Protein AF-A0A511W6G6-F1 (afdb_monomer_lite)

InterPro domains:
  IPR024217 Protein of unknown function DUF3813 [PF12758] (1-64)

Structure (mmCIF, N/CA/C/O backbone):
data_AF-A0A511W6G6-F1
#
_entry.id   AF-A0A511W6G6-F1
#
loop_
_atom_site.group_PDB
_atom_site.id
_atom_site.type_symbol
_atom_site.label_atom_id
_atom_site.label_alt_id
_atom_site.label_comp_id
_atom_site.label_asym_id
_atom_site.label_entity_id
_atom_site.label_seq_id
_atom_site.pdbx_PDB_ins_code
_atom_site.Cartn_x
_atom_site.Cartn_y
_atom_site.Cartn_z
_atom_site.occupancy
_atom_site.B_iso_or_equiv
_atom_site.auth_seq_id
_atom_site.auth_comp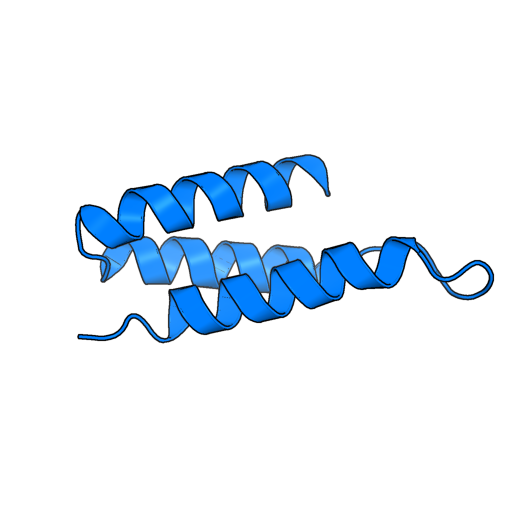_id
_atom_site.auth_asym_id
_atom_site.auth_atom_id
_atom_site.pdbx_PDB_model_num
ATOM 1 N N . MET A 1 1 ? -15.443 -6.633 5.637 1.00 51.62 1 MET A N 1
ATOM 2 C CA . MET A 1 1 ? -15.458 -6.977 4.199 1.00 51.62 1 MET A CA 1
ATOM 3 C C . MET A 1 1 ? -14.010 -7.039 3.790 1.00 51.62 1 MET A C 1
ATOM 5 O O . MET A 1 1 ? -13.303 -6.102 4.107 1.00 51.62 1 MET A O 1
ATOM 9 N N . GLU A 1 2 ? -13.555 -8.133 3.192 1.00 59.47 2 GLU A N 1
ATOM 10 C CA . GLU A 1 2 ? -12.162 -8.218 2.751 1.00 59.47 2 GLU A CA 1
ATOM 11 C C . GLU A 1 2 ? -11.938 -7.197 1.631 1.00 59.47 2 GLU A C 1
ATOM 13 O O . GLU A 1 2 ? -12.656 -7.212 0.620 1.00 59.47 2 GLU A O 1
ATOM 18 N N . ASN A 1 3 ? -11.007 -6.265 1.834 1.00 76.25 3 ASN A N 1
ATOM 19 C CA . ASN A 1 3 ? -10.798 -5.174 0.902 1.00 76.25 3 ASN A CA 1
ATOM 20 C C . ASN A 1 3 ? -10.051 -5.697 -0.332 1.00 76.25 3 ASN A C 1
ATOM 22 O O . ASN A 1 3 ? -8.828 -5.843 -0.364 1.00 76.25 3 ASN A O 1
ATOM 26 N N . LYS A 1 4 ? -10.819 -6.039 -1.371 1.00 83.00 4 LYS A N 1
ATOM 27 C CA . LYS A 1 4 ? -10.295 -6.606 -2.625 1.00 83.00 4 LYS A CA 1
ATOM 28 C C . LYS A 1 4 ? -9.240 -5.703 -3.272 1.00 83.00 4 LYS A C 1
ATOM 30 O O . LYS A 1 4 ? -8.331 -6.211 -3.925 1.00 83.00 4 LYS A O 1
ATOM 35 N N . PHE A 1 5 ? -9.342 -4.393 -3.051 1.00 85.12 5 PHE A N 1
ATOM 36 C CA . PHE A 1 5 ? -8.395 -3.400 -3.544 1.00 85.12 5 PHE A CA 1
ATOM 37 C C . PHE A 1 5 ? -7.044 -3.478 -2.827 1.00 85.12 5 PHE A C 1
ATOM 39 O O . PHE A 1 5 ? -6.011 -3.418 -3.489 1.00 85.12 5 PHE A O 1
ATOM 46 N N . LEU A 1 6 ? -7.029 -3.717 -1.510 1.00 85.88 6 LEU A N 1
ATOM 47 C CA . LEU A 1 6 ? -5.792 -3.936 -0.751 1.00 85.88 6 LEU A CA 1
ATOM 48 C C . LEU A 1 6 ? -5.051 -5.185 -1.249 1.00 85.88 6 LEU A C 1
ATOM 50 O O . LEU A 1 6 ? -3.841 -5.145 -1.470 1.00 85.88 6 LEU A O 1
ATOM 54 N N . ASN A 1 7 ? -5.774 -6.284 -1.484 1.00 86.56 7 ASN A N 1
ATOM 55 C CA . ASN A 1 7 ? -5.184 -7.510 -2.028 1.00 86.56 7 ASN A CA 1
ATOM 56 C C . ASN A 1 7 ? -4.621 -7.309 -3.446 1.00 86.56 7 ASN A C 1
ATOM 58 O O . ASN A 1 7 ? -3.520 -7.778 -3.740 1.00 86.56 7 ASN A O 1
ATOM 62 N N . GLN A 1 8 ? -5.334 -6.582 -4.312 1.00 85.75 8 GLN A N 1
ATOM 63 C CA . GLN A 1 8 ? -4.837 -6.235 -5.648 1.00 85.75 8 GLN A CA 1
ATOM 64 C C . GLN A 1 8 ? -3.589 -5.352 -5.584 1.00 85.75 8 GLN A C 1
ATOM 66 O O . GLN A 1 8 ? -2.600 -5.650 -6.252 1.00 85.75 8 GLN A O 1
ATOM 71 N N . ALA A 1 9 ? -3.602 -4.320 -4.739 1.00 86.00 9 ALA A N 1
ATOM 72 C CA . ALA A 1 9 ? -2.462 -3.435 -4.552 1.00 86.00 9 ALA A CA 1
ATOM 73 C C . ALA A 1 9 ? -1.234 -4.217 -4.050 1.00 86.00 9 ALA A C 1
ATOM 75 O O . ALA A 1 9 ? -0.144 -4.062 -4.599 1.00 86.00 9 ALA A O 1
ATOM 76 N N . LYS A 1 10 ? -1.408 -5.117 -3.067 1.00 85.69 10 LYS A N 1
ATOM 77 C CA . LYS A 1 10 ? -0.339 -5.983 -2.528 1.00 85.69 10 LYS A CA 1
ATOM 78 C C . LYS A 1 10 ? 0.284 -6.883 -3.592 1.00 85.69 10 LYS A C 1
ATOM 80 O O . LYS A 1 10 ? 1.505 -7.030 -3.631 1.00 85.69 10 LYS A O 1
ATOM 85 N N . GLN A 1 11 ? -0.540 -7.503 -4.434 1.00 86.19 11 GLN A N 1
ATOM 86 C CA . GLN A 1 11 ? -0.057 -8.370 -5.511 1.00 86.19 11 GLN A CA 1
ATOM 87 C C . GLN A 1 11 ? 0.690 -7.573 -6.581 1.00 86.19 11 GLN A C 1
ATOM 89 O O . GLN A 1 11 ? 1.759 -7.9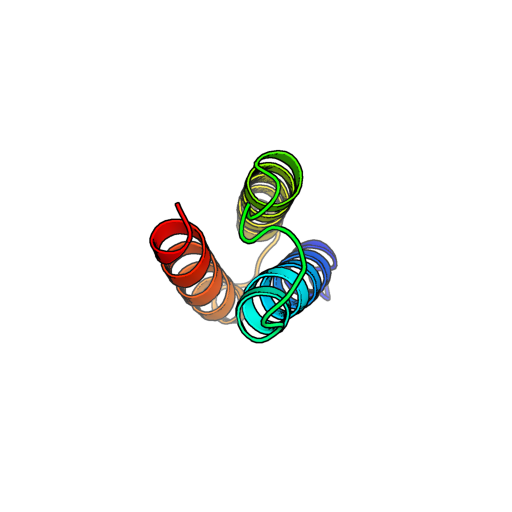89 -7.023 1.00 86.19 11 GLN A O 1
ATOM 94 N N . ALA A 1 12 ? 0.161 -6.416 -6.973 1.00 83.88 12 ALA A N 1
ATOM 95 C CA . ALA A 1 12 ? 0.812 -5.543 -7.939 1.00 83.88 12 ALA A CA 1
ATOM 96 C C . ALA A 1 12 ? 2.153 -5.001 -7.403 1.00 83.88 12 ALA A C 1
ATOM 98 O O . ALA A 1 12 ? 3.153 -5.067 -8.110 1.00 83.88 12 ALA A O 1
ATOM 99 N N . MET A 1 13 ? 2.230 -4.612 -6.126 1.00 81.94 13 MET A N 1
ATOM 100 C CA . MET A 1 13 ? 3.488 -4.208 -5.477 1.00 81.94 13 MET A CA 1
ATOM 101 C C . MET A 1 13 ? 4.532 -5.325 -5.393 1.00 81.94 13 MET A C 1
ATOM 103 O O . MET A 1 13 ? 5.720 -5.076 -5.599 1.00 81.94 13 MET A O 1
ATOM 107 N N . GLN A 1 14 ? 4.109 -6.564 -5.125 1.00 81.62 14 GLN A N 1
ATOM 108 C CA . GLN A 1 14 ? 5.009 -7.722 -5.157 1.00 81.62 14 GLN A CA 1
ATOM 109 C C . GLN A 1 14 ? 5.565 -7.984 -6.558 1.00 81.62 14 GLN A C 1
ATOM 111 O O . GLN A 1 14 ? 6.746 -8.304 -6.685 1.00 81.62 14 GLN A O 1
ATOM 116 N N . ASN A 1 15 ? 4.746 -7.821 -7.601 1.00 78.75 15 ASN A N 1
ATOM 117 C CA . ASN A 1 15 ? 5.213 -7.931 -8.982 1.00 78.75 15 ASN A CA 1
ATOM 118 C C . ASN A 1 15 ? 6.191 -6.803 -9.333 1.00 78.75 15 ASN A C 1
ATOM 120 O O . ASN A 1 15 ? 7.245 -7.085 -9.902 1.00 78.75 15 ASN A O 1
ATOM 124 N N . LEU A 1 16 ? 5.896 -5.566 -8.916 1.00 77.00 16 LEU A N 1
ATOM 125 C CA . LEU A 1 16 ? 6.768 -4.406 -9.107 1.00 77.00 16 LEU A CA 1
ATOM 126 C C . LEU A 1 16 ? 8.141 -4.629 -8.454 1.00 77.00 16 LEU A C 1
ATOM 128 O O . LEU A 1 16 ? 9.174 -4.476 -9.101 1.00 77.00 16 LEU A O 1
ATOM 132 N N . SER A 1 17 ? 8.147 -5.097 -7.201 1.00 70.94 17 SER A N 1
ATOM 133 C CA . SER A 1 17 ? 9.379 -5.353 -6.445 1.00 70.94 17 SER A CA 1
ATOM 134 C C . SER A 1 17 ? 10.152 -6.591 -6.887 1.00 70.94 17 SER A C 1
ATOM 136 O O . SER A 1 17 ? 11.376 -6.639 -6.778 1.00 70.94 17 SER A O 1
ATOM 138 N N . GLY A 1 18 ? 9.460 -7.618 -7.381 1.00 62.25 18 GLY A N 1
ATOM 139 C CA . GLY A 1 18 ? 10.094 -8.830 -7.898 1.00 62.25 18 GLY A CA 1
ATOM 140 C C . GLY A 1 18 ? 10.808 -8.615 -9.235 1.00 62.25 18 GLY A C 1
ATOM 141 O O . GLY A 1 18 ? 11.769 -9.326 -9.535 1.00 62.25 18 GLY A O 1
ATOM 142 N N . ARG A 1 19 ? 10.366 -7.627 -10.024 1.00 61.03 19 ARG A N 1
ATOM 143 C CA . ARG A 1 19 ? 10.847 -7.362 -11.388 1.00 61.03 19 ARG A CA 1
ATOM 144 C C . ARG A 1 19 ? 12.205 -6.654 -11.432 1.00 61.03 19 ARG A C 1
ATOM 146 O O . ARG A 1 19 ? 12.949 -6.846 -12.389 1.00 61.03 19 ARG A O 1
ATOM 153 N N . ASP A 1 20 ? 12.583 -5.958 -10.359 1.00 54.03 20 ASP A N 1
ATOM 154 C CA . ASP A 1 20 ? 13.878 -5.269 -10.221 1.00 54.03 20 ASP A CA 1
ATOM 155 C C . ASP A 1 20 ? 15.084 -6.238 -10.147 1.00 54.03 20 ASP A C 1
ATOM 157 O O . ASP A 1 20 ? 16.225 -5.880 -10.429 1.00 54.03 20 ASP A O 1
ATOM 161 N N . ARG A 1 21 ? 14.849 -7.524 -9.837 1.00 53.22 21 ARG A N 1
ATOM 162 C CA . ARG A 1 21 ? 15.913 -8.540 -9.708 1.00 53.22 21 ARG A CA 1
ATOM 163 C C . ARG A 1 21 ? 16.280 -9.278 -10.999 1.00 53.22 21 ARG A C 1
ATOM 165 O O . ARG A 1 21 ? 17.128 -10.173 -10.945 1.00 53.22 21 ARG A O 1
ATOM 172 N N . GLN A 1 22 ? 15.680 -8.957 -12.149 1.00 48.28 22 GLN A N 1
ATOM 173 C CA . GLN A 1 22 ? 15.997 -9.632 -13.413 1.00 48.28 22 GLN A CA 1
ATOM 174 C C . GLN A 1 22 ? 17.041 -8.844 -14.233 1.00 48.28 22 GLN A C 1
ATOM 176 O O . GLN A 1 22 ? 16.740 -7.765 -14.736 1.00 48.28 22 GLN A O 1
ATOM 181 N N . PRO A 1 23 ? 18.259 -9.381 -14.455 1.00 52.00 23 PRO A N 1
ATOM 182 C CA . PRO A 1 23 ? 19.385 -8.624 -15.013 1.00 52.00 23 PRO A CA 1
ATOM 183 C C . PRO A 1 23 ? 19.290 -8.281 -16.513 1.00 52.00 23 PRO A C 1
ATOM 185 O O . PRO A 1 23 ? 20.262 -7.773 -17.060 1.00 52.00 23 PRO A O 1
ATOM 188 N N . ASN A 1 24 ? 18.181 -8.571 -17.212 1.00 51.22 24 ASN A N 1
ATOM 189 C CA . ASN A 1 24 ? 18.167 -8.493 -18.682 1.00 51.22 24 ASN A CA 1
ATOM 190 C C . ASN A 1 24 ? 16.852 -8.035 -19.341 1.00 51.22 24 ASN A C 1
ATOM 192 O O . ASN A 1 24 ? 16.618 -8.354 -20.505 1.00 51.22 24 ASN A O 1
ATOM 196 N N . GLY A 1 25 ? 15.985 -7.294 -18.649 1.00 46.28 25 GLY A N 1
ATOM 197 C CA . GLY A 1 25 ? 14.739 -6.838 -19.268 1.00 46.28 25 GLY A CA 1
ATOM 198 C C . GLY A 1 25 ? 14.051 -5.715 -18.513 1.00 46.28 25 GLY A C 1
ATOM 199 O O . GLY A 1 25 ? 13.215 -5.985 -17.667 1.00 46.28 25 GLY A O 1
ATOM 200 N N . GLN A 1 26 ? 14.390 -4.479 -18.886 1.00 48.81 26 GLN A N 1
ATOM 201 C CA . GLN A 1 26 ? 13.588 -3.268 -18.676 1.00 48.81 26 GLN A CA 1
ATOM 202 C C . GLN A 1 26 ? 13.155 -3.020 -17.222 1.00 48.81 26 GLN A C 1
ATOM 204 O O . GLN A 1 26 ? 12.011 -3.241 -16.837 1.00 48.81 26 GLN A O 1
ATOM 209 N N . ALA A 1 27 ? 14.083 -2.452 -16.448 1.00 51.12 27 ALA A N 1
ATOM 210 C CA . ALA A 1 27 ? 13.818 -1.735 -15.201 1.00 51.12 27 ALA A CA 1
ATOM 211 C C . ALA A 1 27 ? 13.111 -0.391 -15.480 1.00 51.12 27 ALA A C 1
ATOM 213 O O . ALA A 1 27 ? 13.633 0.688 -15.213 1.00 51.12 27 ALA A O 1
ATOM 214 N N . GLN A 1 28 ? 11.938 -0.452 -16.098 1.00 54.59 28 GLN A N 1
ATOM 215 C CA . GLN A 1 28 ? 10.951 0.610 -16.002 1.00 54.59 28 GLN A CA 1
ATOM 216 C C . GLN A 1 28 ? 9.778 -0.044 -15.299 1.00 54.59 28 GLN A C 1
ATOM 218 O O . GLN A 1 28 ? 9.047 -0.814 -15.913 1.00 54.59 28 GLN A O 1
ATOM 223 N N . ALA A 1 29 ? 9.651 0.204 -13.995 1.00 58.06 29 ALA A N 1
ATOM 224 C CA .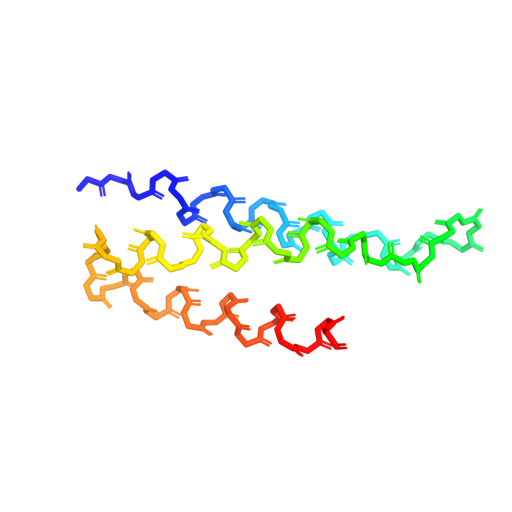 ALA A 1 29 ? 8.367 0.076 -13.329 1.00 58.06 29 ALA A CA 1
ATOM 225 C C . ALA A 1 29 ? 7.350 0.790 -14.228 1.00 58.06 29 ALA A C 1
ATOM 227 O O . ALA A 1 29 ? 7.427 2.009 -14.389 1.00 58.06 29 ALA A O 1
ATOM 228 N N . ASP A 1 30 ? 6.505 0.024 -14.924 1.00 67.94 30 ASP A N 1
ATOM 229 C CA . ASP A 1 30 ? 5.559 0.569 -15.886 1.00 67.94 30 ASP A CA 1
ATOM 230 C C . ASP A 1 30 ? 4.745 1.634 -15.138 1.00 67.94 30 ASP A C 1
ATOM 232 O O . ASP A 1 30 ? 4.066 1.332 -14.157 1.00 67.94 30 ASP A O 1
ATOM 236 N N . GLU A 1 31 ? 4.820 2.905 -15.549 1.00 73.31 31 GLU A N 1
ATOM 237 C CA . GLU A 1 31 ? 4.101 4.004 -14.879 1.00 73.31 31 GLU A CA 1
ATOM 238 C C . GLU A 1 31 ? 2.594 3.707 -14.757 1.00 73.31 31 GLU A C 1
ATOM 240 O O . GLU A 1 31 ? 1.901 4.239 -13.887 1.00 73.31 31 GLU A O 1
ATOM 245 N N . GLN A 1 32 ? 2.080 2.833 -15.628 1.00 77.38 32 GLN A N 1
ATOM 246 C CA . GLN A 1 32 ? 0.736 2.272 -15.548 1.00 77.38 32 GLN A CA 1
ATOM 247 C C . GLN A 1 32 ? 0.518 1.376 -14.321 1.00 77.38 32 GLN A C 1
ATOM 249 O O . GLN A 1 32 ? -0.528 1.505 -13.688 1.00 77.38 32 GLN A O 1
ATOM 254 N N . GLU A 1 33 ? 1.466 0.507 -13.963 1.00 80.06 33 GLU A N 1
ATOM 255 C CA . GLU A 1 33 ? 1.390 -0.324 -12.754 1.00 80.06 33 GLU A CA 1
ATOM 256 C C . GLU A 1 33 ? 1.423 0.555 -11.503 1.00 80.06 33 GLU A C 1
ATOM 258 O O . GLU A 1 33 ? 0.559 0.414 -10.638 1.00 80.06 33 GLU A O 1
ATOM 263 N N . VAL A 1 34 ? 2.327 1.541 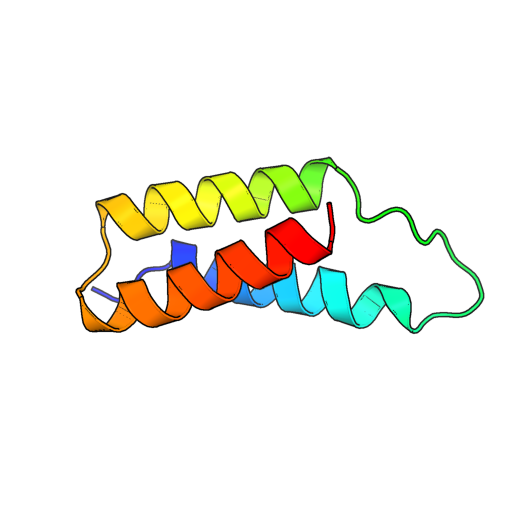-11.453 1.00 84.19 34 VAL A N 1
ATOM 264 C CA . VAL A 1 34 ? 2.408 2.475 -10.319 1.00 84.19 34 VAL A CA 1
ATOM 265 C C . VAL A 1 34 ? 1.091 3.236 -10.135 1.00 84.19 34 VAL A C 1
ATOM 267 O O . VAL A 1 34 ? 0.550 3.301 -9.029 1.00 84.19 34 VAL A O 1
ATOM 270 N N . LYS A 1 35 ? 0.512 3.757 -11.225 1.00 86.19 35 LYS A N 1
ATOM 271 C CA . LYS A 1 35 ? -0.792 4.439 -11.187 1.00 86.19 35 LYS A CA 1
ATOM 272 C C . LYS A 1 35 ? -1.933 3.511 -10.772 1.00 86.19 35 LYS A C 1
ATOM 274 O O . LYS A 1 35 ? -2.796 3.932 -10.005 1.00 86.19 35 LYS A O 1
ATOM 279 N N . ALA A 1 36 ? -1.948 2.269 -11.253 1.00 86.56 36 ALA A N 1
ATOM 280 C CA . ALA A 1 36 ? -2.981 1.301 -10.898 1.00 86.56 36 ALA A CA 1
ATOM 281 C C . ALA A 1 36 ? -2.935 0.948 -9.403 1.00 86.56 36 ALA A C 1
ATOM 283 O O . ALA A 1 36 ? -3.979 0.918 -8.748 1.00 86.56 36 ALA A O 1
ATOM 284 N N . ILE A 1 37 ? -1.734 0.750 -8.847 1.00 87.00 37 ILE A N 1
ATOM 285 C CA . ILE A 1 37 ? -1.540 0.512 -7.411 1.00 87.00 37 ILE A CA 1
ATOM 286 C C . ILE A 1 37 ? -2.007 1.733 -6.616 1.00 87.00 37 ILE A C 1
ATOM 288 O O . ILE A 1 37 ? -2.759 1.572 -5.658 1.00 87.00 37 ILE A O 1
ATOM 292 N N . GLN A 1 38 ? -1.637 2.946 -7.038 1.00 88.12 38 GLN A N 1
ATOM 293 C CA . GLN A 1 38 ? -2.045 4.179 -6.363 1.00 88.12 38 GLN A CA 1
ATOM 294 C C . GLN A 1 38 ? -3.572 4.333 -6.310 1.00 88.12 38 GLN A C 1
ATOM 296 O O . GLN A 1 38 ? -4.123 4.673 -5.263 1.00 88.12 38 GLN A O 1
ATOM 301 N N . GLN A 1 39 ? -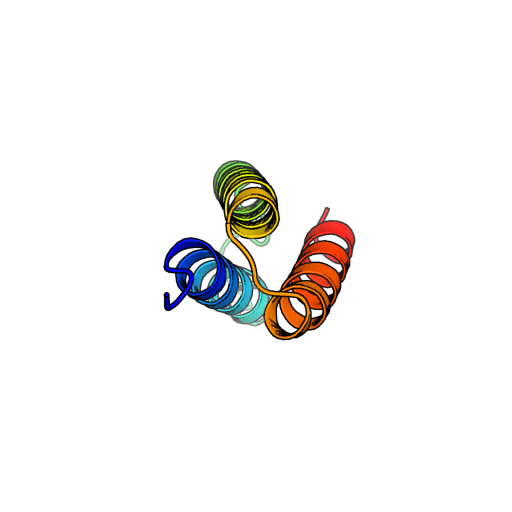4.269 4.034 -7.410 1.00 89.44 39 GLN A N 1
ATOM 302 C CA . GLN A 1 39 ? -5.733 4.041 -7.435 1.00 89.44 39 GLN A CA 1
ATOM 303 C C . GLN A 1 39 ? -6.329 2.962 -6.528 1.00 89.44 39 GLN A C 1
ATOM 305 O O . GLN A 1 39 ? -7.266 3.247 -5.787 1.00 89.44 39 GLN A O 1
ATOM 310 N N . CYS A 1 40 ? -5.767 1.749 -6.534 1.00 88.56 40 CYS A N 1
ATOM 311 C CA . CYS A 1 40 ? -6.225 0.679 -5.649 1.00 88.56 40 CYS A CA 1
ATOM 312 C C . CYS A 1 40 ? -6.048 1.050 -4.176 1.00 88.56 40 CYS A C 1
ATOM 314 O O . CYS A 1 40 ? -6.950 0.801 -3.388 1.00 88.56 40 CYS A O 1
ATOM 316 N N . ILE A 1 41 ? -4.925 1.669 -3.805 1.00 88.38 41 ILE A N 1
ATOM 317 C CA . ILE A 1 41 ? -4.673 2.128 -2.437 1.00 88.38 41 ILE A CA 1
ATOM 318 C C . ILE A 1 41 ? -5.705 3.186 -2.029 1.00 88.38 41 ILE A C 1
ATOM 320 O O . ILE A 1 41 ? -6.306 3.060 -0.967 1.00 88.38 41 ILE A O 1
ATOM 324 N N . GLN A 1 42 ? -5.976 4.182 -2.881 1.00 88.12 42 GLN A N 1
ATOM 325 C CA . GLN A 1 42 ? -6.983 5.212 -2.593 1.00 88.12 42 GLN A CA 1
ATOM 326 C C . GLN A 1 42 ? -8.392 4.627 -2.439 1.00 88.12 42 GLN A C 1
ATOM 328 O O . GLN A 1 42 ? -9.058 4.900 -1.444 1.00 88.12 42 GLN A O 1
ATOM 333 N N . SER A 1 43 ? -8.825 3.770 -3.368 1.00 89.69 43 SER A N 1
ATOM 334 C CA . SER A 1 43 ? -10.129 3.099 -3.264 1.00 89.69 43 SER A CA 1
ATOM 335 C C . SER A 1 43 ? -10.201 2.152 -2.067 1.00 89.69 43 SER A C 1
ATOM 337 O O . SER A 1 43 ? -11.259 1.992 -1.458 1.00 89.69 43 SER A O 1
ATOM 339 N N . ALA A 1 44 ? -9.077 1.531 -1.703 1.00 86.56 44 ALA A N 1
ATOM 340 C CA . ALA A 1 44 ? -8.998 0.724 -0.505 1.00 86.56 44 ALA A CA 1
ATOM 341 C C . ALA A 1 44 ? -9.178 1.592 0.743 1.00 86.56 44 ALA A C 1
ATOM 343 O O . ALA A 1 44 ? -9.977 1.191 1.577 1.00 86.56 44 ALA A O 1
ATOM 344 N N . TYR A 1 45 ? -8.547 2.772 0.842 1.00 86.75 45 TYR A N 1
ATOM 345 C CA . TYR A 1 45 ? -8.722 3.697 1.973 1.00 86.75 45 TYR A CA 1
ATOM 346 C C . TYR A 1 45 ? -10.183 4.121 2.175 1.00 86.75 45 TYR A C 1
ATOM 348 O O . TYR A 1 45 ? -10.650 4.208 3.307 1.00 86.75 45 TYR A O 1
ATOM 356 N N . GLU A 1 46 ? -10.941 4.325 1.094 1.00 84.69 46 GLU A N 1
ATOM 357 C CA . GLU A 1 46 ? -12.367 4.679 1.182 1.00 84.69 46 GLU A CA 1
ATOM 358 C C . GLU A 1 46 ? -13.240 3.558 1.772 1.00 84.69 46 GLU A C 1
ATOM 360 O O . GLU A 1 46 ? -14.330 3.816 2.280 1.00 84.69 46 GLU A O 1
ATOM 365 N N . SER A 1 47 ? -12.779 2.306 1.695 1.00 80.19 47 SER A N 1
ATOM 366 C CA . SER A 1 47 ? -13.515 1.118 2.146 1.00 80.19 47 SER A CA 1
ATOM 367 C C . SER A 1 47 ? -12.773 0.305 3.217 1.00 80.19 47 SER A C 1
ATOM 369 O O . SER A 1 47 ? -13.197 -0.814 3.518 1.00 80.19 47 SER A O 1
ATOM 371 N N . CYS A 1 48 ? -11.661 0.810 3.765 1.00 82.00 48 CYS A N 1
ATOM 372 C CA . CYS A 1 48 ? -10.809 0.048 4.675 1.00 82.00 48 CYS A CA 1
ATOM 373 C C . CYS A 1 48 ? -11.246 0.163 6.128 1.00 82.00 48 CYS A C 1
ATOM 375 O O . CYS A 1 48 ? -11.777 1.174 6.586 1.00 82.00 48 CYS A O 1
ATOM 377 N N . SER A 1 49 ? -10.944 -0.895 6.868 1.00 85.25 49 SER A N 1
ATOM 378 C CA . SER A 1 49 ? -10.982 -0.891 8.326 1.00 85.25 49 SER A CA 1
ATOM 379 C C . SER A 1 49 ? -9.699 -0.241 8.880 1.00 85.25 49 SER A C 1
ATOM 381 O O . SER A 1 49 ? -8.673 -0.269 8.202 1.00 85.25 49 SER A O 1
ATOM 383 N N . PRO A 1 50 ? -9.690 0.281 10.121 1.00 79.44 50 PRO A N 1
ATOM 384 C CA . PRO A 1 50 ? -8.487 0.877 10.723 1.00 79.44 50 PRO A CA 1
ATOM 385 C C . PRO A 1 50 ? -7.284 -0.083 10.804 1.00 79.44 50 PRO A C 1
ATOM 387 O O . PRO A 1 50 ? -6.140 0.356 10.794 1.00 79.44 50 PRO A O 1
ATOM 390 N N . GLU A 1 51 ? -7.518 -1.396 10.842 1.00 82.19 51 GLU A N 1
ATOM 391 C CA . GLU A 1 51 ? -6.454 -2.409 10.764 1.00 82.19 51 GLU A CA 1
ATOM 392 C C . GLU A 1 51 ? -5.827 -2.494 9.360 1.00 82.19 51 GLU A C 1
ATOM 394 O O . GLU A 1 51 ? -4.616 -2.639 9.218 1.00 82.19 51 GLU A O 1
ATOM 399 N N . GLU A 1 52 ? -6.640 -2.357 8.312 1.00 84.00 52 GLU A N 1
ATOM 400 C CA . GLU A 1 52 ? -6.198 -2.381 6.912 1.00 84.00 52 GLU A CA 1
ATOM 401 C C . GLU A 1 52 ? -5.520 -1.061 6.510 1.00 84.00 52 GLU A C 1
ATOM 403 O O . GLU A 1 52 ? -4.664 -1.051 5.627 1.00 84.00 52 GLU A O 1
ATOM 408 N N . GLU A 1 53 ? -5.849 0.041 7.190 1.00 86.31 53 GLU A N 1
ATOM 409 C CA . GLU A 1 53 ? -5.229 1.356 7.000 1.00 86.31 53 GLU A CA 1
ATOM 410 C C . GLU A 1 53 ? -3.706 1.302 7.206 1.00 86.31 53 GLU A C 1
ATOM 412 O O . GLU A 1 53 ? -2.948 1.813 6.381 1.00 86.31 53 GLU A O 1
ATOM 417 N N . GLN A 1 54 ? -3.234 0.601 8.246 1.00 87.31 54 GLN A N 1
ATOM 418 C CA . GLN A 1 54 ? -1.796 0.405 8.482 1.00 87.31 54 GLN A CA 1
ATOM 419 C C . GLN A 1 54 ? -1.109 -0.374 7.355 1.00 87.31 54 GLN A C 1
ATOM 421 O O . GLN A 1 54 ? 0.061 -0.128 7.045 1.00 87.31 54 GLN A O 1
ATOM 426 N N . GLU A 1 55 ? -1.807 -1.333 6.748 1.00 87.06 55 GLU A N 1
ATOM 427 C CA . GLU A 1 55 ? -1.265 -2.098 5.626 1.00 87.06 55 GLU A CA 1
ATOM 428 C C . GLU A 1 55 ? -1.226 -1.259 4.347 1.00 87.06 55 GLU A C 1
ATOM 430 O O . GLU A 1 55 ? -0.240 -1.310 3.609 1.00 87.06 55 GLU A O 1
ATOM 435 N N . LEU A 1 56 ? -2.259 -0.446 4.108 1.00 88.19 56 LEU A N 1
ATOM 436 C CA . LEU A 1 56 ? -2.311 0.493 2.987 1.00 88.19 56 LEU A CA 1
ATOM 437 C C . LEU A 1 56 ? -1.212 1.545 3.071 1.00 88.19 56 LEU A C 1
ATOM 439 O O . LEU A 1 56 ? -0.558 1.826 2.069 1.00 88.19 56 LEU A O 1
ATOM 443 N N . GLN A 1 57 ? -0.950 2.062 4.268 1.00 89.00 57 GLN A N 1
ATOM 444 C CA . GLN A 1 57 ? 0.072 3.077 4.492 1.00 89.00 57 GLN A CA 1
ATOM 445 C C . GLN A 1 57 ? 1.485 2.546 4.222 1.00 89.00 57 GLN A C 1
ATOM 447 O O . GLN A 1 57 ? 2.326 3.240 3.645 1.00 89.00 57 GLN A O 1
ATOM 452 N N . GLN A 1 58 ? 1.755 1.290 4.588 1.00 88.56 58 GLN A N 1
ATOM 453 C CA . GLN A 1 58 ? 3.010 0.623 4.232 1.00 88.56 58 GLN A CA 1
ATOM 454 C C . GLN A 1 58 ? 3.121 0.380 2.727 1.00 88.56 58 GLN A C 1
ATOM 456 O O . GLN A 1 58 ? 4.215 0.470 2.168 1.00 88.56 58 GLN A O 1
ATOM 461 N N . LEU A 1 59 ? 2.007 0.064 2.066 1.00 87.12 59 LEU A N 1
ATOM 462 C CA . LEU A 1 59 ? 1.989 -0.151 0.626 1.00 87.12 59 LEU A CA 1
ATOM 463 C C . LEU A 1 59 ? 2.249 1.135 -0.155 1.00 87.12 59 LEU A C 1
ATOM 465 O O . LEU A 1 59 ? 3.007 1.129 -1.121 1.00 87.12 59 LEU A O 1
ATOM 469 N N . GLU A 1 60 ? 1.633 2.229 0.283 1.00 88.12 60 GLU A N 1
ATOM 470 C CA . GLU A 1 60 ? 1.787 3.548 -0.316 1.00 88.12 60 GLU A CA 1
ATOM 471 C C . GLU A 1 60 ? 3.222 4.053 -0.191 1.00 88.12 60 GLU A C 1
ATOM 473 O O . GLU A 1 60 ? 3.779 4.532 -1.174 1.00 88.12 60 GLU A O 1
ATOM 478 N N . ASN A 1 61 ? 3.848 3.887 0.980 1.00 88.75 61 ASN A N 1
ATOM 479 C CA . ASN A 1 61 ? 5.249 4.264 1.172 1.00 88.75 61 ASN A CA 1
ATOM 480 C C . ASN A 1 61 ? 6.173 3.507 0.220 1.00 88.75 61 ASN A C 1
ATOM 482 O O . ASN A 1 61 ? 6.963 4.134 -0.478 1.00 88.75 61 ASN A O 1
ATOM 486 N N . GLN A 1 62 ? 6.025 2.183 0.136 1.00 84.88 62 GLN A N 1
ATOM 487 C CA . GLN A 1 62 ? 6.830 1.384 -0.785 1.00 84.88 62 GLN A CA 1
ATOM 488 C C . GLN A 1 62 ? 6.588 1.811 -2.242 1.00 84.88 62 GLN A C 1
ATOM 490 O O . GLN A 1 62 ? 7.539 1.939 -3.002 1.00 84.88 62 GLN A O 1
ATOM 495 N N . LEU A 1 63 ? 5.339 2.079 -2.642 1.00 84.56 63 LEU A N 1
ATOM 496 C CA . LEU A 1 63 ? 5.026 2.564 -3.991 1.00 84.56 63 LEU A CA 1
ATOM 497 C C . LEU A 1 63 ? 5.706 3.908 -4.288 1.00 84.56 63 LEU A C 1
ATOM 499 O O . LEU A 1 63 ? 6.167 4.139 -5.403 1.00 84.56 63 LEU A O 1
ATOM 503 N N . ASN A 1 64 ? 5.760 4.793 -3.294 1.00 82.69 64 ASN A N 1
ATOM 504 C CA . ASN A 1 64 ? 6.385 6.103 -3.410 1.00 82.69 64 ASN A CA 1
ATOM 505 C C . ASN A 1 64 ? 7.921 6.013 -3.449 1.00 82.69 64 ASN A C 1
ATOM 507 O O . ASN A 1 64 ? 8.545 6.879 -4.045 1.00 82.69 64 ASN A O 1
ATOM 511 N N . GLU A 1 65 ? 8.524 4.971 -2.862 1.00 81.69 65 GLU A N 1
ATOM 512 C CA . GLU A 1 65 ? 9.955 4.662 -3.026 1.00 81.69 65 GLU A CA 1
ATOM 513 C C . GLU A 1 65 ? 10.296 4.141 -4.432 1.00 81.69 65 GLU A C 1
ATOM 515 O O . GLU A 1 65 ? 11.424 4.317 -4.887 1.00 81.69 65 GLU A O 1
ATOM 520 N N . TYR A 1 66 ? 9.337 3.527 -5.135 1.00 72.31 66 TYR A N 1
ATOM 521 C CA . TYR A 1 66 ? 9.501 3.108 -6.537 1.00 72.31 66 TYR A CA 1
ATOM 522 C C . TYR A 1 66 ? 9.366 4.252 -7.553 1.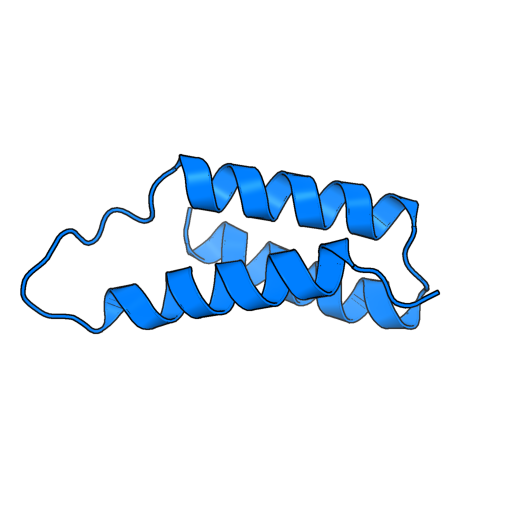00 72.31 66 TYR A C 1
ATOM 524 O O . TYR A 1 66 ? 9.687 4.051 -8.726 1.00 72.31 66 TYR A O 1
ATOM 532 N N . LYS A 1 67 ? 8.844 5.411 -7.139 1.00 61.84 67 LYS A N 1
ATOM 533 C CA . LYS A 1 67 ? 8.579 6.571 -7.998 1.00 61.84 67 LYS A CA 1
ATOM 534 C C . LYS A 1 67 ? 9.780 7.511 -8.069 1.00 61.84 67 LYS A C 1
ATOM 536 O O . LYS A 1 67 ? 10.028 8.022 -9.185 1.00 61.84 67 LYS A O 1
#

Organism: NCBI:txid94136

Secondary structure (DSSP, 8-state):
---HHHHHHHHHHHHHHHHTT-TTS-----HHHHHHHHHHHHHHHHH--HHHHHHHHHHHHHHHH--

pLDDT: mean 77.18, std 13.27, range [46.28, 89.69]

Radius of gyration: 12.32 Å; chains: 1; bounding box: 35×16×30 Å

Foldseek 3Di:
DPLVLLVVLVVLLVVLVVVVPDPDDDPDSPVVSLVSSVVSLVVCVVVDDPVVVVSSVVSVVSSVVSD

Sequence (67 aa):
MENKFLNQAKQAMQNLSGRDRQPNGQAQADEQEVKAIQQCIQSAYESCSPEEEQELQQLENQLNEYK